Protein AF-A0A3S2WT40-F1 (afdb_monomer_lite)

Radius of gyration: 17.0 Å; chains: 1; bounding box: 35×28×48 Å

Secondary structure (DSSP, 8-state):
--HHHHHHHHHHHHHHHHHHHHHHHHHHHH-S-GGGS-GGGHHHHHHHHHHHHHHHHHHS-HHHHHHHTSHHHHHHHHHHHHHHHHHHHHHHHHHHHHHHTTSS-HHHHHHHHHHHHHHHHHHHHHHSS-S---

Foldseek 3Di:
DALLVLLVLLLVLLVVLLVVLVVLLVCLLVDPDNPVDPLVVSVVSVVVSVVVNVVSLVPDDVVSSCVNCDPVLVVLLVVQLVQLVVLLVVLLVVLVVCCVVVNHPPVSSVSNSVSSSRNRSSVSSSVPPSNDDD

Sequence (134 aa):
MSPKVVSLVTQAAFAALALTFIAVAALALLTDDVRAYPIWLAGPVGLLVAAALFAVGWVAPRRSSAIVWDEATQDAWLRAQATGYWVGILAFVAFGNMVAAGWVDLGTAFLVSAMLTAAAPFVRFLAGAWLVRP

Structure (mmCIF, N/CA/C/O backbone):
data_AF-A0A3S2WT40-F1
#
_entry.id   AF-A0A3S2WT40-F1
#
loop_
_atom_site.group_PDB
_atom_site.id
_atom_site.type_symbol
_atom_site.label_atom_id
_atom_site.label_alt_id
_atom_site.label_comp_id
_atom_site.label_asym_id
_atom_site.label_entity_id
_atom_site.label_seq_id
_atom_site.pdbx_PDB_ins_code
_atom_site.Cartn_x
_atom_site.Cartn_y
_atom_site.Cartn_z
_atom_site.occupancy
_atom_site.B_iso_or_equiv
_atom_site.auth_seq_id
_atom_site.auth_comp_id
_atom_site.auth_asym_id
_atom_site.auth_atom_id
_atom_site.pdbx_PDB_model_num
ATOM 1 N N . MET A 1 1 ? -17.267 4.728 19.767 1.00 83.94 1 MET A N 1
ATOM 2 C CA . MET A 1 1 ? -17.003 4.116 18.445 1.00 83.94 1 MET A CA 1
ATOM 3 C C . MET A 1 1 ? -16.922 2.605 18.634 1.00 83.94 1 MET A C 1
ATOM 5 O O . MET A 1 1 ? -16.282 2.197 19.593 1.00 83.94 1 MET A O 1
ATOM 9 N N . SER A 1 2 ? -17.619 1.794 17.832 1.00 90.25 2 SER A N 1
ATOM 10 C CA . SER A 1 2 ? -17.601 0.326 17.985 1.00 90.25 2 SER A CA 1
ATOM 11 C C . SER A 1 2 ? -16.399 -0.305 17.258 1.00 90.25 2 SER A C 1
ATOM 13 O O . SER A 1 2 ? -15.879 0.321 16.328 1.00 90.25 2 SER A O 1
ATOM 15 N N . PRO A 1 3 ? -15.980 -1.539 17.613 1.00 87.25 3 PRO A N 1
ATOM 16 C CA . PRO A 1 3 ? -14.889 -2.243 16.926 1.00 87.25 3 PRO A CA 1
ATOM 17 C C . PRO A 1 3 ? -15.120 -2.347 15.414 1.00 87.25 3 PRO A C 1
ATOM 19 O O . PRO A 1 3 ? -14.222 -2.094 14.617 1.00 87.25 3 PRO A O 1
ATOM 22 N N . LYS A 1 4 ? -16.369 -2.603 15.005 1.00 88.62 4 LYS A N 1
ATOM 2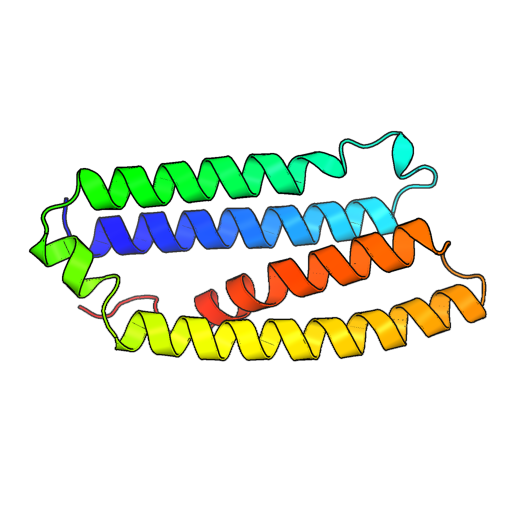3 C CA . LYS A 1 4 ? -16.763 -2.665 13.593 1.00 88.62 4 LYS A CA 1
ATOM 24 C C . LYS A 1 4 ? -16.444 -1.373 12.834 1.00 88.62 4 LYS A C 1
ATOM 26 O O . LYS A 1 4 ? -15.945 -1.436 11.718 1.00 88.62 4 LYS A O 1
ATOM 31 N N . VAL A 1 5 ? -16.703 -0.206 13.430 1.00 88.38 5 VAL A N 1
ATOM 32 C CA . VAL A 1 5 ? -16.422 1.083 12.774 1.00 88.38 5 VAL A CA 1
ATOM 33 C C . VAL A 1 5 ? -14.913 1.315 12.664 1.00 88.38 5 VAL A C 1
ATOM 35 O O . VAL A 1 5 ? -14.446 1.725 11.608 1.00 88.38 5 VAL A O 1
ATOM 38 N N . VAL A 1 6 ? -14.137 1.012 13.712 1.00 88.75 6 VAL A N 1
ATOM 39 C CA . VAL A 1 6 ? -12.665 1.155 13.687 1.00 88.75 6 VAL A CA 1
ATOM 40 C C . VAL A 1 6 ? -12.049 0.237 12.624 1.00 88.75 6 VAL A C 1
ATOM 42 O O . VAL A 1 6 ? -11.173 0.661 11.869 1.00 88.75 6 VAL A O 1
ATOM 45 N N . SER A 1 7 ? -12.556 -0.992 12.510 1.00 89.44 7 SER A N 1
ATOM 46 C CA . SER A 1 7 ? -12.137 -1.944 11.479 1.00 89.44 7 SER A CA 1
ATOM 47 C C . SER A 1 7 ? -12.466 -1.443 10.070 1.00 89.44 7 SER A C 1
ATOM 49 O O . SER A 1 7 ? -11.580 -1.406 9.221 1.00 89.44 7 SER A O 1
ATOM 51 N N . LEU A 1 8 ? -13.693 -0.967 9.826 1.00 89.38 8 LEU A N 1
ATOM 52 C CA . LEU A 1 8 ? -14.088 -0.422 8.521 1.00 89.38 8 LEU A CA 1
ATOM 53 C C . LEU A 1 8 ? -13.236 0.780 8.105 1.00 89.38 8 LEU A C 1
ATOM 55 O O . LEU A 1 8 ? -12.803 0.848 6.959 1.00 89.38 8 LEU A O 1
ATOM 59 N N . VAL A 1 9 ? -12.960 1.705 9.029 1.00 90.94 9 VAL A N 1
ATOM 60 C CA . VAL A 1 9 ? -12.095 2.861 8.748 1.00 90.94 9 VAL A CA 1
ATOM 61 C C . VAL A 1 9 ? -10.671 2.407 8.421 1.00 90.94 9 VAL A C 1
ATOM 63 O O . VAL A 1 9 ? -10.071 2.918 7.478 1.00 90.94 9 VAL A O 1
ATOM 66 N N . THR A 1 10 ? -10.155 1.407 9.138 1.00 90.38 10 THR A N 1
ATOM 67 C CA . THR A 1 10 ? -8.823 0.839 8.882 1.00 90.38 10 THR A CA 1
ATOM 68 C C . THR A 1 10 ? -8.749 0.172 7.508 1.00 90.38 10 THR A C 1
ATOM 70 O O . THR A 1 10 ? -7.818 0.417 6.744 1.00 90.38 10 THR A O 1
ATOM 73 N N . GLN A 1 11 ? -9.759 -0.621 7.154 1.00 91.06 11 GLN A N 1
ATOM 74 C CA . GLN A 1 11 ? -9.842 -1.274 5.849 1.00 91.06 11 GLN A CA 1
ATOM 75 C C . GLN A 1 11 ? -9.975 -0.256 4.712 1.00 91.06 11 GLN A C 1
ATOM 77 O O . GLN A 1 11 ? -9.274 -0.367 3.710 1.00 91.06 11 GLN A O 1
ATOM 82 N N . ALA A 1 12 ? -10.818 0.766 4.877 1.00 92.75 12 ALA A N 1
ATOM 83 C CA . ALA A 1 12 ? -10.978 1.830 3.890 1.00 92.75 12 ALA A CA 1
ATOM 84 C C . ALA A 1 12 ? -9.671 2.610 3.673 1.00 92.75 12 ALA A C 1
ATOM 86 O O . ALA A 1 12 ? -9.287 2.867 2.535 1.00 92.75 12 ALA A O 1
ATOM 87 N N . ALA A 1 13 ? -8.954 2.926 4.753 1.00 94.19 13 ALA A N 1
ATOM 88 C CA . ALA A 1 13 ? -7.641 3.560 4.700 1.00 94.19 13 ALA A CA 1
ATOM 89 C C . ALA A 1 13 ? -6.612 2.707 3.939 1.00 94.19 13 ALA A C 1
ATOM 91 O O . ALA A 1 13 ? -5.913 3.208 3.059 1.00 94.19 13 ALA A O 1
ATOM 92 N N . PHE A 1 14 ? -6.544 1.408 4.234 1.00 94.56 14 PHE A N 1
ATOM 93 C CA . PHE A 1 14 ? -5.635 0.488 3.547 1.00 94.56 14 PHE A CA 1
ATOM 94 C C . PHE A 1 14 ? -6.007 0.314 2.072 1.00 94.56 14 PHE A C 1
ATOM 96 O O . PHE A 1 14 ? -5.121 0.262 1.220 1.00 94.56 14 PHE A O 1
ATOM 103 N N . ALA A 1 15 ? -7.302 0.275 1.752 1.00 94.75 15 ALA A N 1
ATOM 104 C CA . ALA A 1 15 ? -7.779 0.197 0.376 1.00 94.75 15 ALA A CA 1
ATOM 105 C C . ALA A 1 15 ? -7.408 1.461 -0.408 1.00 94.75 15 ALA A C 1
ATOM 107 O O . ALA A 1 15 ? -6.903 1.363 -1.523 1.00 94.75 15 ALA A O 1
ATOM 108 N N . ALA A 1 16 ? -7.582 2.640 0.194 1.00 94.62 16 ALA A N 1
ATOM 109 C CA . ALA A 1 16 ? -7.182 3.907 -0.408 1.00 94.62 16 ALA A CA 1
ATOM 110 C C . ALA A 1 16 ? -5.670 3.955 -0.689 1.00 94.62 16 ALA A C 1
ATOM 112 O O . ALA A 1 16 ? -5.265 4.380 -1.772 1.00 94.62 16 ALA A O 1
ATOM 113 N N . LEU A 1 17 ? -4.835 3.464 0.235 1.00 95.12 17 LEU A N 1
ATOM 114 C CA . LEU A 1 17 ? -3.388 3.354 0.017 1.00 95.12 17 LEU A CA 1
ATOM 115 C C . LEU A 1 17 ? -3.048 2.401 -1.128 1.00 95.12 17 LEU A C 1
ATOM 117 O O . LEU A 1 17 ? -2.324 2.789 -2.043 1.00 95.12 17 LEU A O 1
ATOM 121 N N . ALA A 1 18 ? -3.609 1.188 -1.120 1.00 95.81 18 ALA A N 1
ATOM 122 C CA . ALA A 1 18 ? -3.396 0.211 -2.185 1.00 95.81 18 ALA A CA 1
ATOM 123 C C . ALA A 1 18 ? -3.752 0.789 -3.562 1.00 95.81 18 ALA A C 1
ATOM 125 O O . ALA A 1 18 ? -2.951 0.716 -4.492 1.00 95.81 18 ALA A O 1
ATOM 126 N N . LEU A 1 19 ? -4.930 1.412 -3.673 1.00 95.31 19 LEU A N 1
ATOM 127 C CA . LEU A 1 19 ? -5.398 2.037 -4.907 1.00 95.31 19 LEU A CA 1
ATOM 128 C C . LEU A 1 19 ? -4.501 3.195 -5.338 1.00 95.31 19 LEU A C 1
ATOM 130 O O . LEU A 1 19 ? -4.205 3.308 -6.521 1.00 95.31 19 LEU A O 1
ATOM 134 N N . THR A 1 20 ? -4.030 4.018 -4.398 1.00 94.56 20 THR A N 1
ATOM 135 C CA . THR A 1 20 ? -3.122 5.131 -4.707 1.00 94.56 20 THR A CA 1
ATOM 136 C C . THR A 1 20 ? -1.822 4.616 -5.313 1.00 94.56 20 THR A C 1
ATOM 138 O O . THR A 1 20 ? -1.417 5.080 -6.375 1.00 94.56 20 THR A O 1
ATOM 141 N N . PHE A 1 21 ? -1.186 3.623 -4.688 1.00 94.94 21 PHE A N 1
ATOM 142 C CA . PHE A 1 21 ? 0.063 3.059 -5.199 1.00 94.94 21 PHE A CA 1
ATOM 143 C C . PHE A 1 21 ? -0.127 2.378 -6.562 1.00 94.94 21 PHE A C 1
ATOM 145 O O . PHE A 1 21 ? 0.664 2.605 -7.474 1.00 94.94 21 PHE A O 1
ATOM 152 N N . ILE A 1 22 ? -1.202 1.603 -6.741 1.00 95.62 22 ILE A N 1
ATOM 153 C CA . ILE A 1 22 ? -1.520 0.967 -8.030 1.00 95.62 22 ILE A CA 1
ATOM 154 C C . ILE A 1 22 ? -1.786 2.021 -9.111 1.00 95.62 22 ILE A C 1
ATOM 156 O O . ILE A 1 22 ? -1.296 1.882 -10.229 1.00 95.62 22 ILE A O 1
ATOM 160 N N . ALA A 1 23 ? -2.518 3.089 -8.792 1.00 93.12 23 ALA A N 1
ATOM 161 C CA . ALA A 1 23 ? -2.797 4.166 -9.735 1.00 93.12 23 ALA A CA 1
ATOM 162 C C . ALA A 1 23 ? -1.518 4.908 -10.142 1.00 93.12 23 ALA A C 1
ATOM 164 O O . ALA A 1 23 ? -1.322 5.160 -11.326 1.00 93.12 23 ALA A O 1
ATOM 165 N N . VAL A 1 24 ? -0.619 5.206 -9.197 1.00 91.94 24 VAL A N 1
ATOM 166 C CA . VAL A 1 24 ? 0.680 5.832 -9.502 1.00 91.94 24 VAL A CA 1
ATOM 167 C C . VAL A 1 24 ? 1.544 4.910 -10.368 1.00 91.94 24 VAL A C 1
ATOM 169 O O . VAL A 1 24 ? 2.143 5.379 -11.331 1.00 91.94 24 VAL A O 1
ATOM 172 N N . ALA A 1 25 ? 1.568 3.604 -10.083 1.00 93.44 25 ALA A N 1
ATOM 173 C CA . ALA A 1 25 ? 2.259 2.620 -10.917 1.00 93.44 25 ALA A CA 1
ATOM 174 C C . ALA A 1 25 ? 1.697 2.581 -12.349 1.00 93.44 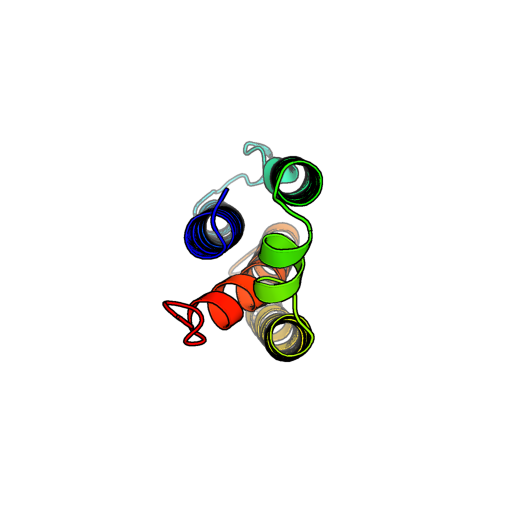25 ALA A C 1
ATOM 176 O O . ALA A 1 25 ? 2.454 2.621 -13.314 1.00 93.44 25 ALA A O 1
ATOM 177 N N . ALA A 1 26 ? 0.372 2.536 -12.493 1.00 93.19 26 ALA A N 1
ATOM 178 C CA . ALA A 1 26 ? -0.282 2.532 -13.797 1.00 93.19 26 ALA A CA 1
ATOM 179 C C . ALA A 1 26 ? -0.017 3.8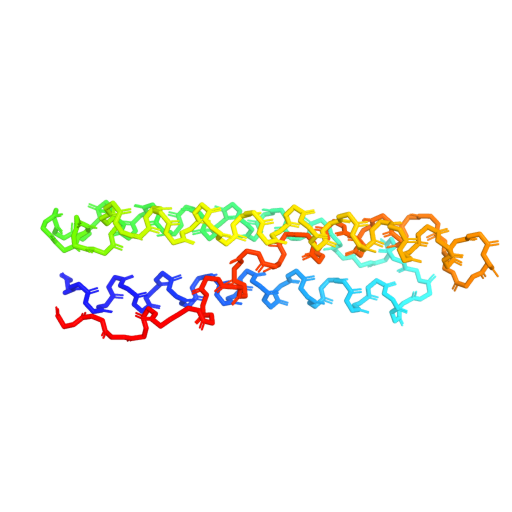33 -14.567 1.00 93.19 26 ALA A C 1
ATOM 181 O O . ALA A 1 26 ? 0.339 3.783 -15.739 1.00 93.19 26 ALA A O 1
ATOM 182 N N . LEU A 1 27 ? -0.123 4.989 -13.905 1.00 90.94 27 LEU A N 1
ATOM 183 C CA . LEU A 1 27 ? 0.182 6.287 -14.508 1.00 90.94 27 LEU A CA 1
ATOM 184 C C . LEU A 1 27 ? 1.624 6.354 -15.006 1.00 90.94 27 LEU A C 1
ATOM 186 O O . LEU A 1 27 ? 1.843 6.836 -16.109 1.00 90.94 27 LEU A O 1
ATOM 190 N N . ALA A 1 28 ? 2.583 5.834 -14.237 1.00 90.50 28 ALA A N 1
ATOM 191 C CA . ALA A 1 28 ? 3.984 5.802 -14.644 1.00 90.50 28 ALA A CA 1
ATOM 192 C C . ALA A 1 28 ? 4.213 4.972 -15.919 1.00 90.50 28 ALA A C 1
ATOM 194 O O . ALA A 1 28 ? 5.048 5.340 -16.731 1.00 90.50 28 ALA A O 1
ATOM 195 N N . LEU A 1 29 ? 3.460 3.884 -16.121 1.00 91.62 29 LEU A N 1
ATOM 196 C CA . LEU A 1 29 ? 3.557 3.054 -17.330 1.00 91.62 29 LEU A CA 1
ATOM 197 C C . LEU A 1 29 ? 2.833 3.640 -18.545 1.00 91.62 29 LEU A C 1
ATOM 199 O O . LEU A 1 29 ? 3.143 3.270 -19.672 1.00 91.62 29 LEU A O 1
ATOM 203 N N . LEU A 1 30 ? 1.827 4.482 -18.315 1.00 90.88 30 LEU A N 1
ATOM 204 C CA . LEU A 1 30 ? 0.957 5.019 -19.363 1.00 90.88 30 LEU A CA 1
ATOM 205 C C . LEU A 1 30 ? 1.347 6.433 -19.805 1.00 90.88 30 LEU A C 1
ATOM 207 O O . LEU A 1 30 ? 0.716 6.971 -20.712 1.00 90.88 30 LEU A O 1
ATOM 211 N N . THR A 1 31 ? 2.334 7.050 -19.155 1.00 86.19 31 THR A N 1
ATOM 212 C CA . THR A 1 31 ? 2.786 8.406 -19.469 1.00 86.19 31 THR A CA 1
ATOM 213 C C . THR A 1 31 ? 4.133 8.404 -20.176 1.00 86.19 31 THR A C 1
ATOM 215 O O . THR A 1 31 ? 5.038 7.665 -19.800 1.00 86.19 31 THR A O 1
ATOM 218 N N . ASP A 1 32 ? 4.284 9.306 -21.144 1.00 81.50 32 ASP A N 1
ATOM 219 C CA . ASP A 1 32 ? 5.561 9.563 -21.816 1.00 81.50 32 ASP A CA 1
ATOM 220 C C . ASP A 1 32 ? 6.510 10.417 -20.954 1.00 81.50 32 ASP A C 1
ATOM 222 O O . ASP A 1 32 ? 7.727 10.380 -21.132 1.00 81.50 32 ASP A O 1
ATOM 226 N N . ASP A 1 33 ? 5.965 11.187 -20.003 1.00 81.50 33 ASP A N 1
ATOM 227 C CA . ASP A 1 33 ? 6.744 12.001 -19.067 1.00 81.50 33 ASP A CA 1
ATOM 228 C C . ASP A 1 33 ? 6.251 11.814 -17.630 1.00 81.50 33 ASP A C 1
ATOM 230 O O . ASP A 1 33 ? 5.278 12.420 -17.177 1.00 81.50 33 ASP A O 1
ATOM 234 N N . VAL A 1 34 ? 6.952 10.964 -16.884 1.00 73.31 34 VAL A N 1
ATOM 235 C CA . VAL A 1 34 ? 6.674 10.685 -15.469 1.00 73.31 34 VAL A CA 1
ATOM 236 C C . VAL A 1 34 ? 6.937 11.911 -14.581 1.00 73.31 34 VAL A C 1
ATOM 238 O O . VAL A 1 34 ? 6.334 12.041 -13.515 1.00 73.31 34 VAL A O 1
ATOM 241 N N . ARG A 1 35 ? 7.795 12.850 -15.011 1.00 76.12 35 ARG A N 1
ATOM 242 C CA . ARG A 1 35 ? 8.146 14.055 -14.235 1.00 76.12 35 ARG A CA 1
ATOM 243 C C . ARG A 1 35 ? 7.031 15.095 -14.236 1.00 76.12 35 ARG A C 1
ATOM 245 O O . ARG A 1 35 ? 6.975 15.914 -13.322 1.00 76.12 35 ARG A O 1
ATOM 252 N N . ALA A 1 36 ? 6.147 15.048 -15.230 1.00 77.19 36 ALA A N 1
ATOM 253 C CA . ALA A 1 36 ? 4.992 15.932 -15.332 1.00 77.19 36 ALA A CA 1
ATOM 254 C C . ALA A 1 36 ? 3.883 15.598 -14.314 1.00 77.19 36 ALA A C 1
ATOM 256 O O . ALA A 1 36 ? 3.001 16.422 -14.070 1.00 77.19 36 ALA A O 1
ATOM 257 N N . TYR A 1 37 ? 3.924 14.413 -13.696 1.00 76.25 37 TYR A N 1
ATOM 258 C CA . TYR A 1 37 ? 2.911 13.949 -12.749 1.00 76.25 37 TYR A CA 1
ATOM 259 C C . TYR A 1 37 ? 3.389 14.066 -11.298 1.00 76.25 37 TYR A C 1
ATOM 261 O O . TYR A 1 37 ? 4.585 13.953 -11.015 1.00 76.25 37 TYR A O 1
ATOM 269 N N . PRO A 1 38 ? 2.470 14.242 -10.329 1.00 76.25 38 PRO A N 1
ATOM 270 C CA . PRO A 1 38 ? 2.813 14.340 -8.916 1.00 76.25 38 PRO A CA 1
ATOM 271 C C . PRO A 1 38 ? 3.127 12.953 -8.330 1.00 76.25 38 PRO A C 1
ATOM 273 O O . PRO A 1 38 ? 2.472 12.490 -7.404 1.00 76.25 38 PRO A O 1
ATOM 276 N N . ILE A 1 39 ? 4.147 12.268 -8.847 1.00 75.38 39 ILE A N 1
ATOM 277 C CA . ILE A 1 39 ? 4.572 10.931 -8.392 1.00 75.38 39 ILE A CA 1
ATOM 278 C C . ILE A 1 39 ? 4.985 10.906 -6.914 1.00 75.38 39 ILE A C 1
ATOM 280 O O . ILE A 1 39 ? 4.925 9.872 -6.254 1.00 75.38 39 ILE A O 1
ATOM 284 N N . TRP A 1 40 ? 5.355 12.067 -6.370 1.00 79.75 40 TRP A N 1
ATOM 285 C CA . TRP A 1 40 ? 5.658 12.263 -4.957 1.00 79.75 40 TRP A CA 1
ATOM 286 C C . TRP A 1 40 ? 4.415 12.181 -4.059 1.00 79.75 40 TRP A C 1
ATOM 288 O O . TRP A 1 40 ? 4.573 11.990 -2.857 1.00 79.75 40 TRP A O 1
ATOM 298 N N . LEU A 1 41 ? 3.196 12.286 -4.609 1.00 81.88 41 LEU A N 1
ATOM 299 C CA . LEU A 1 41 ? 1.933 12.329 -3.858 1.00 81.88 41 LEU A CA 1
ATOM 300 C C . LEU A 1 41 ? 1.709 11.077 -2.997 1.00 81.88 41 LEU A C 1
ATOM 302 O O . LEU A 1 41 ? 1.118 11.163 -1.922 1.00 81.88 41 LEU A O 1
ATOM 306 N N . ALA A 1 42 ? 2.230 9.927 -3.431 1.00 84.56 42 ALA A N 1
ATOM 307 C CA . ALA A 1 42 ? 2.136 8.669 -2.698 1.00 84.56 42 ALA A CA 1
ATOM 308 C C . ALA A 1 42 ? 2.685 8.778 -1.258 1.00 84.56 42 ALA A C 1
ATOM 310 O O . ALA A 1 42 ? 2.106 8.213 -0.330 1.00 84.56 42 ALA A O 1
ATOM 311 N N . GLY A 1 43 ? 3.759 9.553 -1.052 1.00 85.19 43 GLY A N 1
ATOM 312 C CA . GLY A 1 43 ? 4.372 9.765 0.264 1.00 85.19 43 GLY A CA 1
ATOM 313 C C . GLY A 1 43 ? 3.465 10.534 1.237 1.00 85.19 43 GLY A C 1
ATOM 314 O O . GLY A 1 43 ? 3.104 9.989 2.283 1.00 85.19 43 GLY A O 1
ATOM 315 N N . PRO A 1 44 ? 3.049 11.774 0.913 1.00 90.25 44 PRO A N 1
ATOM 316 C CA . PRO A 1 44 ? 2.119 12.545 1.733 1.00 90.25 44 PRO A CA 1
ATOM 317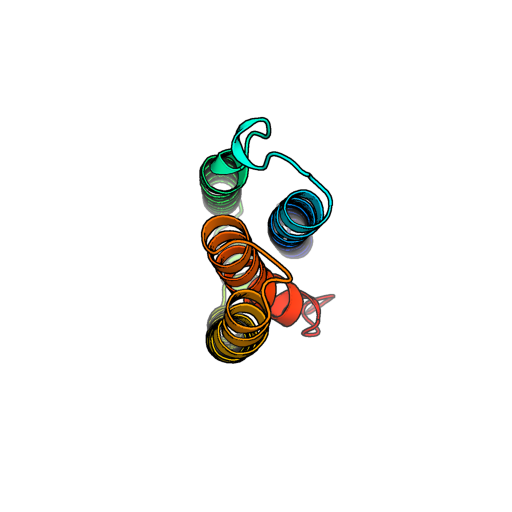 C C . PRO A 1 44 ? 0.781 11.844 1.965 1.00 90.25 44 PRO A C 1
ATOM 319 O O . PRO A 1 44 ? 0.264 11.905 3.077 1.00 90.25 44 PRO A O 1
ATOM 322 N N . VAL A 1 45 ? 0.238 11.133 0.968 1.00 90.44 45 VAL A N 1
ATOM 323 C CA . VAL A 1 45 ? -0.983 10.327 1.153 1.00 90.44 45 VAL A CA 1
ATOM 324 C C . VAL A 1 45 ? -0.755 9.248 2.213 1.00 90.44 45 VAL A C 1
ATOM 326 O O . VAL A 1 45 ? -1.565 9.120 3.129 1.00 90.44 45 VAL A O 1
ATOM 329 N N . GLY A 1 46 ? 0.377 8.539 2.156 1.00 91.00 46 GLY A N 1
ATOM 330 C CA . GLY A 1 46 ? 0.800 7.596 3.195 1.00 91.00 46 GLY A CA 1
ATOM 331 C C . GLY A 1 46 ? 0.809 8.211 4.594 1.00 91.00 46 GLY A C 1
ATOM 332 O O . GLY A 1 46 ? 0.232 7.651 5.527 1.00 91.00 46 GLY A O 1
ATOM 333 N N . LEU A 1 47 ? 1.412 9.394 4.732 1.00 93.38 47 LEU A N 1
ATOM 334 C CA . LEU A 1 47 ? 1.517 10.095 6.012 1.00 93.38 47 LEU A CA 1
ATOM 335 C C . LEU A 1 47 ? 0.151 10.547 6.546 1.00 93.38 47 LEU A C 1
ATOM 337 O O . LEU A 1 47 ? -0.135 10.374 7.730 1.00 93.38 47 LEU A O 1
ATOM 341 N N . LEU A 1 48 ? -0.705 11.097 5.682 1.00 93.75 48 LEU A N 1
ATOM 342 C CA . LEU A 1 48 ? -2.051 11.535 6.057 1.00 93.75 48 LEU A CA 1
ATOM 343 C C . LEU A 1 48 ? -2.922 10.357 6.492 1.00 93.75 48 LEU A C 1
ATOM 345 O O . LEU A 1 48 ? -3.633 10.455 7.491 1.00 93.75 48 LEU A O 1
ATOM 349 N N . VAL A 1 49 ? -2.835 9.227 5.787 1.00 93.25 49 VAL A N 1
ATOM 350 C CA . VAL A 1 49 ? -3.552 8.009 6.171 1.00 93.25 49 VAL A CA 1
ATOM 351 C C . VAL A 1 49 ? -3.036 7.472 7.507 1.00 93.25 49 VAL A C 1
ATOM 353 O O . VAL A 1 49 ? -3.840 7.128 8.372 1.00 93.25 49 VAL A O 1
ATOM 356 N N . ALA A 1 50 ? -1.719 7.457 7.724 1.00 92.50 50 ALA A N 1
ATOM 357 C CA . ALA A 1 50 ? -1.141 7.054 9.004 1.00 92.50 50 ALA A CA 1
ATOM 358 C C . ALA A 1 50 ? -1.616 7.956 10.158 1.00 92.50 50 ALA A C 1
ATOM 360 O O . ALA A 1 50 ? -2.043 7.454 11.199 1.00 92.50 50 ALA A O 1
ATOM 361 N N . ALA A 1 51 ? -1.619 9.278 9.958 1.00 94.31 51 ALA A N 1
ATOM 362 C CA . ALA A 1 51 ? -2.123 10.237 10.938 1.00 94.31 51 ALA A CA 1
ATOM 363 C C . ALA A 1 51 ? -3.621 10.035 11.226 1.00 94.31 51 ALA A C 1
ATOM 365 O O . ALA A 1 51 ? -4.036 10.066 12.385 1.00 94.31 51 ALA A O 1
ATOM 366 N N . ALA A 1 52 ? -4.428 9.768 10.195 1.00 92.19 52 ALA A N 1
ATOM 367 C CA . ALA A 1 52 ? -5.851 9.484 10.347 1.00 92.19 52 ALA A CA 1
ATOM 368 C C . ALA A 1 52 ? -6.096 8.199 11.154 1.00 92.19 52 ALA A C 1
ATOM 370 O O . ALA A 1 52 ? -6.915 8.202 12.073 1.00 92.19 52 ALA A O 1
ATOM 371 N N . LEU A 1 53 ? -5.359 7.119 10.873 1.00 92.19 53 LEU A N 1
ATOM 372 C CA . LEU A 1 53 ? -5.454 5.868 11.633 1.00 92.19 53 LEU A CA 1
ATOM 373 C C . LEU A 1 53 ? -5.030 6.047 13.092 1.00 92.19 53 LEU A C 1
ATOM 375 O O . LEU A 1 53 ? -5.697 5.538 13.995 1.00 92.19 53 LEU A O 1
ATOM 379 N N . PHE A 1 54 ? -3.972 6.821 13.335 1.00 92.00 54 PHE A N 1
ATOM 380 C CA . PHE A 1 54 ? -3.537 7.155 14.686 1.00 92.00 54 PHE A CA 1
ATOM 381 C C . PHE A 1 54 ? -4.611 7.944 15.449 1.00 92.00 54 PHE A C 1
ATOM 383 O O . PHE A 1 54 ? -4.956 7.594 16.578 1.00 92.00 54 PHE A O 1
ATOM 390 N N . ALA A 1 55 ? -5.203 8.962 14.817 1.00 92.06 55 ALA A N 1
ATOM 391 C CA . ALA A 1 55 ? -6.282 9.752 15.406 1.00 92.06 55 ALA A CA 1
ATOM 392 C C . ALA A 1 55 ? -7.518 8.893 15.721 1.00 92.06 55 ALA A C 1
ATOM 394 O O . ALA A 1 55 ? -8.095 9.005 16.803 1.00 92.06 55 ALA A O 1
ATOM 395 N N . VAL A 1 56 ? -7.890 7.982 14.816 1.00 90.06 56 VAL A N 1
ATOM 396 C CA . VAL A 1 56 ? -8.970 7.012 15.047 1.00 90.06 56 VAL A CA 1
ATOM 397 C C . VAL A 1 56 ? -8.676 6.158 16.277 1.00 90.06 56 VAL A C 1
ATOM 399 O O . VAL A 1 56 ? -9.560 5.955 17.109 1.00 90.06 56 VAL A O 1
ATOM 402 N N . GLY A 1 57 ? -7.435 5.700 16.430 1.00 88.25 57 GLY A N 1
ATOM 403 C CA . GLY A 1 57 ? -7.028 4.888 17.572 1.00 88.25 57 GLY A CA 1
ATOM 404 C C . GLY A 1 57 ? -7.023 5.628 18.894 1.00 88.25 57 GLY A C 1
ATOM 405 O O . GLY A 1 57 ? -7.371 5.041 19.918 1.00 88.25 57 GLY A O 1
ATOM 406 N N . TRP A 1 58 ? -6.680 6.912 18.849 1.00 90.25 58 TRP A N 1
ATOM 407 C CA . TRP A 1 58 ? -6.684 7.804 19.999 1.00 90.25 58 TRP A CA 1
ATOM 408 C C . TRP A 1 58 ? -8.101 8.113 20.500 1.00 90.25 58 TRP A C 1
ATOM 410 O O . TRP A 1 58 ? -8.338 8.162 21.705 1.00 90.25 58 TRP A O 1
ATOM 420 N N . VAL A 1 59 ? -9.051 8.314 19.580 1.00 91.69 59 VAL A N 1
ATOM 421 C CA . VAL A 1 59 ? -10.436 8.702 19.903 1.00 91.69 59 VAL A CA 1
ATOM 422 C C . VAL A 1 59 ? -11.329 7.491 20.206 1.00 91.69 59 VAL A C 1
ATOM 424 O O . VAL A 1 59 ? -12.309 7.603 20.948 1.00 91.69 59 VAL A O 1
ATOM 427 N N . ALA A 1 60 ? -11.030 6.319 19.644 1.00 90.56 60 ALA A N 1
ATOM 428 C CA . ALA A 1 60 ? -11.810 5.114 19.895 1.00 90.56 60 ALA A CA 1
ATOM 429 C C . ALA A 1 60 ? -11.641 4.601 21.345 1.00 90.56 60 ALA A C 1
ATOM 431 O O . ALA A 1 60 ? -10.566 4.713 21.936 1.00 90.56 60 ALA A O 1
ATOM 432 N N . PRO A 1 61 ? -12.683 3.988 21.949 1.00 91.06 61 PRO A N 1
ATOM 433 C CA . PRO A 1 61 ? -12.552 3.365 23.263 1.00 91.06 61 PRO A CA 1
ATOM 434 C C . PRO A 1 61 ? -11.428 2.325 23.259 1.00 91.06 61 PRO A C 1
ATOM 436 O O . PRO A 1 61 ? -11.407 1.467 22.377 1.00 91.06 61 PRO A O 1
ATOM 439 N N . ARG A 1 62 ? -10.558 2.330 24.282 1.00 88.44 62 ARG A N 1
ATOM 440 C CA . ARG A 1 62 ? -9.391 1.424 24.382 1.00 88.44 62 ARG A CA 1
ATOM 441 C C . ARG A 1 62 ? -9.716 -0.036 24.063 1.00 88.44 62 ARG A C 1
ATOM 443 O O . ARG A 1 62 ? -8.985 -0.673 23.319 1.00 88.44 62 ARG A O 1
ATOM 450 N N . ARG A 1 63 ? -10.843 -0.548 24.573 1.00 87.25 63 ARG A N 1
ATOM 451 C CA . ARG A 1 63 ? -11.306 -1.919 24.304 1.00 87.25 63 ARG A CA 1
ATOM 452 C C . ARG A 1 63 ? -11.598 -2.166 22.821 1.00 87.25 63 ARG A C 1
ATOM 454 O O . ARG A 1 63 ? -11.303 -3.240 22.324 1.00 87.25 63 ARG A O 1
ATOM 461 N N . SER A 1 64 ? -12.179 -1.194 22.119 1.00 85.06 64 SER A N 1
ATOM 462 C CA . SER A 1 64 ? -12.475 -1.325 20.686 1.00 85.06 64 SER A CA 1
ATOM 463 C C . SER A 1 64 ? -11.204 -1.299 19.842 1.00 85.06 64 SER A C 1
ATOM 465 O O . SER A 1 64 ? -11.064 -2.133 18.957 1.00 85.06 64 SER A O 1
ATOM 467 N N . SER A 1 65 ? -10.262 -0.407 20.158 1.00 85.50 65 SER A N 1
ATOM 468 C CA . SER A 1 65 ? -8.949 -0.364 19.500 1.00 85.50 65 SER A CA 1
ATOM 469 C C . SER A 1 65 ? -8.144 -1.643 19.749 1.00 85.50 65 SER A C 1
ATOM 471 O O . SER A 1 65 ? -7.568 -2.189 18.817 1.00 85.50 65 SER A O 1
ATOM 473 N N . ALA A 1 66 ? -8.159 -2.165 20.981 1.00 87.56 66 ALA A N 1
ATOM 474 C CA . ALA A 1 66 ? -7.452 -3.395 21.342 1.00 87.56 66 ALA A CA 1
ATOM 475 C C . ALA A 1 66 ? -7.996 -4.640 20.624 1.00 87.56 66 ALA A C 1
ATOM 477 O O . ALA A 1 66 ? -7.220 -5.526 20.303 1.00 87.56 66 ALA A O 1
ATOM 478 N N . ILE A 1 67 ? -9.306 -4.702 20.354 1.00 86.50 67 ILE A N 1
ATOM 479 C CA . ILE A 1 67 ? -9.909 -5.795 19.571 1.00 86.50 67 ILE A CA 1
ATOM 480 C C . ILE A 1 67 ? -9.496 -5.709 18.096 1.00 86.50 67 ILE A C 1
ATOM 482 O O . ILE A 1 67 ? -9.264 -6.731 17.464 1.00 86.50 67 ILE A O 1
ATOM 486 N N . VAL A 1 68 ? -9.431 -4.499 17.530 1.00 85.50 68 VAL A N 1
ATOM 487 C CA . VAL A 1 68 ? -9.168 -4.306 16.092 1.00 85.50 68 VAL A CA 1
ATOM 488 C C . VAL A 1 68 ? -7.685 -4.365 15.738 1.00 85.50 68 VAL A C 1
ATOM 490 O O . VAL A 1 68 ? -7.361 -4.705 14.607 1.00 85.50 68 VAL A O 1
ATOM 493 N N . TRP A 1 69 ? -6.796 -4.030 16.670 1.00 87.94 69 TRP A N 1
ATOM 494 C CA . TRP A 1 69 ? -5.343 -4.081 16.478 1.00 87.94 69 TRP A CA 1
ATOM 495 C C . TRP A 1 69 ? -4.678 -5.078 17.427 1.00 87.94 69 TRP A C 1
ATOM 497 O O . TRP A 1 69 ? -3.602 -4.817 17.972 1.00 87.94 69 TRP A O 1
ATOM 507 N N . ASP A 1 70 ? -5.349 -6.210 17.629 1.00 89.81 70 ASP A N 1
ATOM 508 C CA . ASP A 1 70 ? -4.861 -7.325 18.433 1.00 89.81 70 ASP A CA 1
ATOM 509 C C . ASP A 1 70 ? -3.639 -8.020 17.797 1.00 89.81 70 ASP A C 1
ATOM 511 O O . ASP A 1 70 ? -3.212 -7.717 16.678 1.00 89.81 70 ASP A O 1
ATOM 515 N N . GLU A 1 71 ? -3.069 -8.988 18.514 1.00 88.56 71 GLU A N 1
ATOM 516 C CA . GLU A 1 71 ? -1.915 -9.768 18.048 1.00 88.56 71 GLU A CA 1
ATOM 517 C C . GLU A 1 71 ? -2.207 -10.505 16.733 1.00 88.56 71 GLU A C 1
ATOM 519 O O . GLU A 1 71 ? -1.367 -10.533 15.836 1.00 88.56 71 GLU A O 1
ATOM 524 N N . ALA A 1 72 ? -3.427 -11.024 16.554 1.00 88.31 72 ALA A N 1
ATOM 525 C CA . ALA A 1 72 ? -3.819 -11.687 15.312 1.00 88.31 72 ALA A CA 1
ATOM 526 C C . ALA A 1 72 ? -3.795 -10.723 14.109 1.00 88.31 72 ALA A C 1
ATOM 528 O O . ALA A 1 72 ? -3.439 -11.127 12.995 1.00 88.31 72 ALA A O 1
ATOM 529 N N . THR A 1 73 ? -4.140 -9.452 14.334 1.00 88.44 73 THR A N 1
ATOM 530 C CA . THR A 1 73 ? -4.023 -8.359 13.359 1.00 88.44 73 THR A CA 1
ATOM 531 C C . THR A 1 73 ? -2.588 -8.089 12.983 1.00 88.44 73 THR A C 1
ATOM 533 O O . THR A 1 73 ? -2.259 -8.022 11.795 1.00 88.44 73 THR A O 1
ATOM 536 N N . GLN A 1 74 ? -1.727 -7.979 13.987 1.00 90.19 74 GLN A N 1
ATOM 537 C CA . GLN A 1 74 ? -0.308 -7.732 13.784 1.00 90.19 74 GLN A CA 1
ATOM 538 C C . GLN A 1 74 ? 0.342 -8.887 13.014 1.00 90.19 74 GLN A C 1
ATOM 540 O O . GLN A 1 74 ? 1.007 -8.649 12.007 1.00 90.19 74 GLN A O 1
ATOM 545 N N . ASP A 1 75 ? 0.044 -10.134 13.377 1.00 91.75 75 ASP A N 1
ATOM 546 C CA . ASP A 1 75 ? 0.514 -11.325 12.666 1.00 91.75 75 ASP A CA 1
ATOM 547 C C . ASP A 1 75 ? 0.037 -11.375 11.212 1.00 91.75 75 ASP A C 1
ATOM 549 O O . ASP A 1 75 ? 0.792 -11.721 10.296 1.00 91.75 75 ASP A O 1
ATOM 553 N N . ALA A 1 76 ? -1.232 -11.042 10.961 1.00 90.75 76 ALA A N 1
ATOM 554 C CA . ALA A 1 76 ? -1.755 -10.981 9.602 1.00 90.75 76 ALA A CA 1
ATOM 555 C C . ALA A 1 76 ? -1.061 -9.890 8.777 1.00 90.75 76 ALA A C 1
ATOM 557 O O . ALA A 1 76 ? -0.741 -10.125 7.610 1.00 90.75 76 ALA A O 1
ATOM 558 N N . TRP A 1 77 ? -0.793 -8.730 9.380 1.00 92.69 77 TRP A N 1
ATOM 559 C CA . TRP A 1 77 ? -0.061 -7.642 8.742 1.00 92.69 77 TRP A CA 1
ATOM 560 C C . TRP A 1 77 ? 1.392 -8.021 8.443 1.00 92.69 77 TRP A C 1
ATOM 562 O O . TRP A 1 77 ? 1.862 -7.781 7.333 1.00 92.69 77 TRP A O 1
ATOM 572 N N . LEU A 1 78 ? 2.087 -8.692 9.363 1.00 93.38 78 LEU A N 1
ATOM 573 C CA . LEU A 1 78 ? 3.451 -9.187 9.141 1.00 93.38 78 LEU A CA 1
ATOM 574 C C . LEU A 1 78 ? 3.514 -10.192 7.981 1.00 93.38 78 LEU A C 1
ATOM 576 O O . LEU A 1 78 ? 4.374 -10.085 7.105 1.00 93.38 78 LEU A O 1
ATOM 580 N N . ARG A 1 79 ? 2.555 -11.124 7.899 1.00 92.25 79 ARG A N 1
ATOM 581 C CA . ARG A 1 79 ? 2.440 -12.041 6.748 1.00 92.25 79 ARG A CA 1
ATOM 582 C C . ARG A 1 79 ? 2.158 -11.301 5.438 1.00 92.25 79 ARG A C 1
ATOM 584 O O . ARG A 1 79 ? 2.660 -11.691 4.382 1.00 92.25 79 ARG A O 1
ATOM 591 N N . ALA A 1 80 ? 1.365 -10.235 5.489 1.00 94.56 80 ALA A N 1
ATOM 592 C CA . ALA A 1 80 ? 1.101 -9.405 4.324 1.00 94.56 80 ALA A CA 1
ATOM 593 C C . ALA A 1 80 ? 2.354 -8.630 3.874 1.00 94.56 80 ALA A C 1
ATOM 595 O O . ALA A 1 80 ? 2.649 -8.595 2.682 1.00 94.56 80 ALA A O 1
ATOM 596 N N . GLN A 1 81 ? 3.155 -8.106 4.807 1.00 95.00 81 GLN A N 1
ATOM 597 C CA . GLN A 1 81 ? 4.451 -7.481 4.511 1.00 95.00 81 GLN A CA 1
ATOM 598 C C . GLN A 1 81 ? 5.433 -8.442 3.836 1.00 95.00 81 GLN A C 1
ATOM 600 O O . GLN A 1 81 ? 6.090 -8.058 2.869 1.00 95.00 81 GLN A O 1
ATOM 605 N N . ALA A 1 82 ? 5.474 -9.709 4.261 1.00 95.06 82 ALA A N 1
ATOM 606 C CA . ALA A 1 82 ? 6.275 -10.727 3.581 1.00 95.06 82 ALA A CA 1
ATOM 607 C C . ALA A 1 82 ? 5.854 -10.914 2.109 1.00 95.06 82 ALA A C 1
ATOM 609 O O . ALA A 1 82 ? 6.695 -11.157 1.247 1.00 95.06 82 ALA A O 1
ATOM 610 N N . THR A 1 83 ? 4.565 -10.741 1.793 1.00 93.81 83 THR A N 1
ATOM 611 C CA . THR A 1 83 ? 4.093 -10.732 0.397 1.00 93.81 83 THR A CA 1
ATOM 612 C C . THR A 1 83 ? 4.620 -9.510 -0.355 1.00 93.81 83 THR A C 1
ATOM 614 O O . THR A 1 83 ? 5.056 -9.648 -1.493 1.00 93.81 83 THR A O 1
ATOM 617 N N . GLY A 1 84 ? 4.648 -8.339 0.288 1.00 94.31 84 GLY A N 1
ATOM 618 C CA . GLY A 1 84 ? 5.264 -7.130 -0.266 1.00 94.31 84 GLY A CA 1
ATOM 619 C C . GLY A 1 84 ? 6.722 -7.331 -0.665 1.00 94.31 84 GLY A C 1
ATOM 620 O O . GLY A 1 84 ? 7.093 -7.001 -1.787 1.00 94.31 84 GLY A O 1
ATOM 621 N N . TYR A 1 85 ? 7.521 -7.960 0.200 1.00 95.00 85 TYR A N 1
ATOM 622 C CA . TYR A 1 85 ? 8.915 -8.302 -0.097 1.00 95.00 85 TYR A CA 1
ATOM 623 C C . TYR A 1 85 ? 9.057 -9.147 -1.375 1.00 95.00 85 TYR A C 1
ATOM 625 O O . TYR A 1 85 ? 9.819 -8.789 -2.274 1.00 95.00 85 TYR A O 1
ATOM 633 N N . TRP A 1 86 ? 8.285 -10.233 -1.493 1.00 97.00 86 TRP A N 1
ATOM 634 C CA . TRP A 1 86 ? 8.341 -11.106 -2.670 1.00 97.00 86 TRP A CA 1
ATOM 635 C C . TRP A 1 86 ? 7.836 -10.428 -3.942 1.00 97.00 86 TRP A C 1
ATOM 637 O O . TRP A 1 86 ? 8.451 -10.585 -4.996 1.00 97.00 86 TRP A O 1
ATOM 647 N N . VAL A 1 87 ? 6.757 -9.645 -3.852 1.00 97.06 87 VAL A N 1
ATOM 648 C CA . VAL A 1 87 ? 6.278 -8.839 -4.983 1.00 97.06 87 VAL A CA 1
ATOM 649 C C . VAL A 1 87 ? 7.353 -7.856 -5.425 1.00 97.06 87 VAL A C 1
ATOM 651 O O . VAL A 1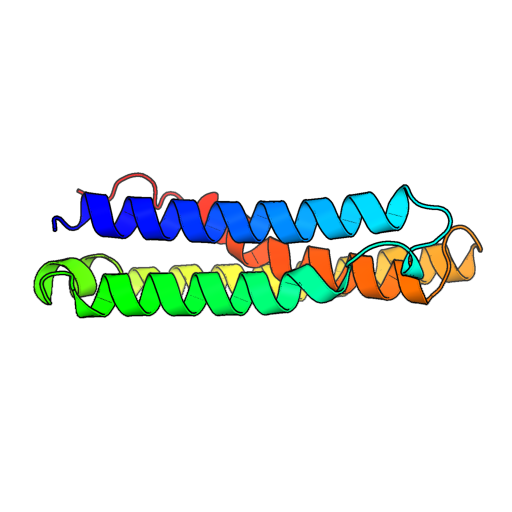 87 ? 7.571 -7.718 -6.624 1.00 97.06 87 VAL A O 1
ATOM 654 N N . GLY A 1 88 ? 8.070 -7.235 -4.488 1.00 96.06 88 GLY A N 1
ATOM 655 C CA . GLY A 1 88 ? 9.180 -6.350 -4.811 1.00 96.06 88 GLY A CA 1
ATOM 656 C C . GLY A 1 88 ? 10.292 -7.054 -5.574 1.00 96.06 88 GLY A C 1
ATOM 657 O O . GLY A 1 88 ? 10.684 -6.570 -6.630 1.00 96.06 88 GLY A O 1
ATOM 658 N N . ILE A 1 89 ? 10.746 -8.225 -5.116 1.00 97.44 89 ILE A N 1
ATOM 659 C CA . ILE A 1 89 ? 11.753 -9.016 -5.847 1.00 97.44 89 ILE A CA 1
ATOM 660 C C . ILE A 1 89 ? 11.286 -9.307 -7.274 1.00 97.44 89 ILE A C 1
ATOM 662 O O . ILE A 1 89 ? 12.018 -9.048 -8.229 1.00 97.44 89 ILE A O 1
ATOM 666 N N . LEU A 1 90 ? 10.066 -9.827 -7.430 1.00 98.06 90 LEU A N 1
ATOM 667 C CA . LEU A 1 90 ? 9.532 -10.191 -8.741 1.00 98.06 90 LEU A CA 1
ATOM 668 C C . LEU A 1 90 ? 9.362 -8.968 -9.649 1.00 98.06 90 LEU A C 1
ATOM 670 O O . LEU A 1 90 ? 9.700 -9.043 -10.828 1.00 98.06 90 LEU A O 1
ATOM 674 N N . ALA A 1 91 ? 8.892 -7.843 -9.106 1.00 96.94 91 ALA A N 1
ATOM 675 C CA . ALA A 1 91 ? 8.746 -6.596 -9.845 1.00 96.94 91 ALA A CA 1
ATOM 676 C C . ALA A 1 91 ? 10.109 -6.061 -10.299 1.00 96.94 91 ALA A C 1
ATOM 678 O O . ALA A 1 91 ? 10.278 -5.785 -11.481 1.00 96.94 91 ALA A O 1
ATOM 679 N N . PHE A 1 92 ? 11.106 -6.009 -9.411 1.00 95.38 92 PHE A N 1
ATOM 680 C CA . PHE A 1 92 ? 12.457 -5.574 -9.770 1.00 95.38 92 PHE A CA 1
ATOM 681 C C . PHE A 1 92 ? 13.082 -6.453 -10.856 1.00 95.38 92 PHE A C 1
ATOM 683 O O . PHE A 1 92 ? 13.697 -5.930 -11.782 1.00 95.38 92 PHE A O 1
ATOM 690 N N . VAL A 1 93 ? 12.902 -7.776 -10.784 1.00 97.69 93 VAL A N 1
ATOM 691 C CA . VAL A 1 93 ? 13.383 -8.692 -11.829 1.00 97.69 93 VAL A CA 1
ATOM 692 C C . VAL A 1 93 ? 12.644 -8.450 -13.145 1.00 97.69 93 VAL A C 1
ATOM 694 O O . VAL A 1 93 ? 13.285 -8.299 -14.184 1.00 97.69 93 VAL A O 1
ATOM 697 N N . ALA A 1 94 ? 11.312 -8.389 -13.126 1.00 97.94 94 ALA A N 1
ATOM 698 C CA . ALA A 1 94 ? 10.509 -8.193 -14.331 1.00 97.94 94 ALA A CA 1
ATOM 699 C C . ALA A 1 94 ? 10.822 -6.851 -15.008 1.00 97.94 94 ALA A C 1
ATOM 701 O O . ALA A 1 94 ? 11.201 -6.821 -16.179 1.00 97.94 94 ALA A O 1
ATOM 702 N N . PHE A 1 95 ? 10.752 -5.748 -14.262 1.00 97.38 95 PHE A N 1
ATOM 703 C CA . PHE A 1 95 ? 11.024 -4.414 -14.789 1.00 97.38 95 PHE A CA 1
ATOM 704 C C . PHE A 1 95 ? 12.499 -4.208 -15.136 1.00 97.38 95 PHE A C 1
ATOM 706 O O . PHE A 1 95 ? 12.790 -3.531 -16.117 1.00 97.38 95 PHE A O 1
ATOM 713 N N . GLY A 1 96 ? 13.434 -4.850 -14.429 1.00 97.19 96 GLY A N 1
ATOM 714 C CA . GLY A 1 96 ? 14.846 -4.864 -14.816 1.00 97.19 96 GLY A CA 1
ATOM 715 C C . GLY A 1 96 ? 15.070 -5.481 -16.200 1.00 97.19 96 GLY A C 1
ATOM 716 O O . GLY A 1 96 ? 15.813 -4.927 -17.009 1.00 97.19 96 GLY A O 1
ATOM 717 N N . ASN A 1 97 ? 14.368 -6.575 -16.518 1.00 98.12 97 ASN A N 1
ATOM 718 C CA . ASN A 1 97 ? 14.401 -7.164 -17.861 1.00 98.12 97 ASN A CA 1
ATOM 719 C C . ASN A 1 97 ? 13.754 -6.247 -18.911 1.00 98.12 97 ASN A C 1
ATOM 721 O O . ASN A 1 97 ? 14.272 -6.134 -20.019 1.00 98.12 97 ASN A O 1
ATOM 725 N N . MET A 1 98 ? 12.664 -5.554 -18.572 1.00 97.69 98 MET A N 1
ATOM 726 C CA . MET A 1 98 ? 12.032 -4.592 -19.485 1.00 97.69 98 MET A CA 1
ATOM 727 C C . MET A 1 98 ? 12.943 -3.395 -19.793 1.00 97.69 98 MET A C 1
ATOM 729 O O . MET A 1 98 ? 12.988 -2.950 -20.938 1.00 97.69 98 MET A O 1
ATOM 733 N N . VAL A 1 99 ? 13.709 -2.908 -18.807 1.00 97.69 99 VAL A N 1
ATOM 734 C CA . VAL A 1 99 ? 14.743 -1.879 -19.021 1.00 97.69 99 VAL A CA 1
ATOM 735 C C . VAL A 1 99 ? 15.840 -2.404 -19.943 1.00 97.69 99 VAL A C 1
ATOM 737 O O . VAL A 1 99 ? 16.209 -1.727 -20.898 1.00 97.69 99 VAL A O 1
ATOM 740 N N . ALA A 1 100 ? 16.333 -3.625 -19.709 1.00 97.56 100 ALA A N 1
ATOM 741 C CA . ALA A 1 100 ? 17.353 -4.241 -20.560 1.00 97.56 100 ALA A CA 1
ATOM 742 C C . ALA A 1 100 ? 16.877 -4.440 -22.014 1.00 97.56 100 ALA A C 1
ATOM 744 O O . ALA A 1 100 ? 17.672 -4.321 -22.943 1.00 97.56 100 ALA A O 1
ATOM 745 N N . ALA A 1 101 ? 15.581 -4.698 -22.212 1.00 97.62 101 ALA A N 1
ATOM 746 C CA . ALA A 1 101 ? 14.947 -4.805 -23.525 1.00 97.62 101 ALA A CA 1
ATOM 747 C C . ALA A 1 101 ? 14.615 -3.444 -24.175 1.00 97.62 101 ALA A C 1
ATOM 749 O O . ALA A 1 101 ? 14.155 -3.412 -25.316 1.00 97.62 101 ALA A O 1
ATOM 750 N N . GLY A 1 102 ? 14.821 -2.327 -23.469 1.00 95.56 102 GLY A N 1
ATOM 751 C CA . GLY A 1 102 ? 14.505 -0.982 -23.953 1.00 95.56 102 GLY A CA 1
ATOM 752 C C . GLY A 1 102 ? 13.007 -0.664 -24.009 1.00 95.56 102 GLY A C 1
ATOM 753 O O . GLY A 1 102 ? 12.610 0.235 -24.744 1.00 95.56 102 GLY A O 1
ATOM 754 N N . TRP A 1 103 ? 12.165 -1.398 -23.274 1.00 95.06 103 TRP A N 1
ATOM 755 C CA . TRP A 1 103 ? 10.708 -1.196 -23.273 1.00 95.06 103 TRP A CA 1
ATOM 756 C C . TRP A 1 103 ? 10.252 -0.085 -22.327 1.00 95.06 103 TRP A C 1
ATOM 758 O O . TRP A 1 103 ? 9.219 0.530 -22.563 1.00 95.06 103 TRP A O 1
ATOM 768 N N . VAL A 1 104 ? 11.000 0.149 -21.249 1.00 94.00 104 VAL A N 1
ATOM 769 C CA . VAL A 1 104 ? 10.737 1.199 -20.255 1.00 94.00 104 VAL A CA 1
ATOM 770 C C . VAL A 1 104 ? 12.058 1.802 -19.796 1.00 94.00 104 VAL A C 1
ATOM 772 O O . VAL A 1 104 ? 13.088 1.124 -19.794 1.00 94.00 104 VAL A O 1
ATOM 775 N N . ASP A 1 105 ? 12.046 3.065 -19.379 1.00 93.06 105 ASP A N 1
ATOM 776 C CA . ASP A 1 105 ? 13.221 3.685 -18.775 1.00 93.06 105 ASP A CA 1
ATOM 777 C C . ASP A 1 105 ? 13.421 3.232 -17.315 1.00 93.06 105 ASP A C 1
ATOM 779 O O . ASP A 1 105 ? 12.513 2.732 -16.641 1.00 93.06 105 ASP A O 1
ATOM 783 N N . LEU A 1 106 ? 14.639 3.437 -16.809 1.00 92.44 106 LEU A N 1
ATOM 784 C CA . LEU A 1 106 ? 15.032 3.034 -15.458 1.00 92.44 106 LEU A CA 1
ATOM 785 C C . LEU A 1 106 ? 14.202 3.719 -14.358 1.00 92.44 106 LEU A C 1
ATOM 787 O O . LEU A 1 106 ? 13.906 3.094 -13.339 1.00 92.44 106 LEU A O 1
ATOM 791 N N . GLY A 1 107 ? 13.838 4.990 -14.545 1.00 90.81 107 GLY A N 1
ATOM 792 C CA . GLY A 1 107 ? 13.064 5.753 -13.568 1.00 90.81 107 GLY A CA 1
ATOM 793 C C . GLY A 1 107 ? 11.651 5.199 -13.422 1.00 90.81 107 GLY A C 1
ATOM 794 O O . GLY A 1 107 ? 11.206 4.941 -12.301 1.00 90.81 107 GLY A O 1
ATOM 795 N N . THR A 1 108 ? 10.985 4.935 -14.548 1.00 92.00 108 THR A N 1
ATOM 796 C CA . THR A 1 108 ? 9.666 4.289 -14.585 1.00 92.00 108 THR A CA 1
ATOM 797 C C . THR A 1 108 ? 9.708 2.898 -13.964 1.00 92.00 108 THR A C 1
ATOM 799 O O . THR A 1 108 ? 8.918 2.595 -13.070 1.00 92.00 108 THR A O 1
ATOM 802 N N . ALA A 1 109 ? 10.674 2.067 -14.362 1.00 94.50 109 ALA A N 1
ATOM 803 C CA . ALA A 1 109 ? 10.856 0.724 -13.817 1.00 94.50 109 ALA A CA 1
ATOM 804 C C . ALA A 1 109 ? 11.030 0.720 -12.290 1.00 94.50 109 ALA A C 1
ATOM 806 O O . ALA A 1 109 ? 10.400 -0.080 -11.588 1.00 94.50 109 ALA A O 1
ATOM 807 N N . PHE A 1 110 ? 11.853 1.631 -11.764 1.00 92.19 110 PHE A N 1
ATOM 808 C CA . PHE A 1 110 ? 12.074 1.771 -10.328 1.00 92.19 110 PHE A CA 1
ATOM 809 C C . PHE A 1 110 ? 10.805 2.219 -9.597 1.00 92.19 110 PHE A C 1
ATOM 811 O O . PHE A 1 110 ? 10.420 1.608 -8.598 1.00 92.19 110 PHE A O 1
ATOM 818 N N . LEU A 1 111 ? 10.127 3.251 -10.110 1.00 92.12 111 LEU A N 1
ATOM 819 C CA . LEU A 1 111 ? 8.904 3.781 -9.512 1.00 92.12 111 LEU A CA 1
ATOM 820 C C . LEU A 1 111 ? 7.804 2.718 -9.460 1.00 92.12 111 LEU A C 1
ATOM 822 O O . LEU A 1 111 ? 7.218 2.494 -8.403 1.00 92.12 111 LEU A O 1
ATOM 826 N N . VAL A 1 112 ? 7.550 2.032 -10.573 1.00 94.69 112 VAL A N 1
ATOM 827 C CA . VAL A 1 112 ? 6.518 0.992 -10.657 1.00 94.69 112 VAL A CA 1
ATOM 828 C C . VAL A 1 112 ? 6.836 -0.157 -9.707 1.00 94.69 112 VAL A C 1
ATOM 830 O O . VAL A 1 112 ? 5.965 -0.578 -8.946 1.00 94.69 112 VAL A O 1
ATOM 833 N N . SER A 1 113 ? 8.091 -0.612 -9.670 1.00 96.38 113 SER A N 1
ATOM 834 C CA . SER A 1 113 ? 8.518 -1.662 -8.740 1.00 96.38 113 SER A CA 1
ATOM 835 C C . SER A 1 113 ? 8.289 -1.252 -7.284 1.00 96.38 113 SER A C 1
ATOM 837 O O . SER A 1 113 ? 7.719 -2.021 -6.507 1.00 96.38 113 SER A O 1
ATOM 839 N N . ALA A 1 114 ? 8.655 -0.021 -6.915 1.00 93.62 114 ALA A N 1
ATOM 840 C CA . ALA A 1 114 ? 8.445 0.507 -5.570 1.00 93.62 114 ALA A CA 1
ATOM 841 C C . ALA A 1 114 ? 6.953 0.611 -5.210 1.00 93.62 114 ALA A C 1
ATOM 843 O O . ALA A 1 114 ? 6.550 0.197 -4.123 1.00 93.62 114 ALA A O 1
ATOM 844 N N . MET A 1 115 ? 6.118 1.107 -6.126 1.00 95.25 115 MET A N 1
ATOM 845 C CA . MET A 1 115 ? 4.676 1.243 -5.906 1.00 95.25 115 MET A CA 1
ATOM 846 C C . MET A 1 115 ? 3.977 -0.116 -5.776 1.00 95.25 115 MET A C 1
ATOM 848 O O . MET A 1 115 ? 3.163 -0.300 -4.872 1.00 95.25 115 MET A O 1
ATOM 852 N N . LEU A 1 116 ? 4.319 -1.099 -6.614 1.00 96.56 116 LEU A N 1
ATOM 853 C CA . LEU A 1 116 ? 3.765 -2.454 -6.507 1.00 96.56 116 LEU A CA 1
ATOM 854 C C . LEU A 1 116 ? 4.191 -3.141 -5.203 1.00 96.56 116 LEU A C 1
ATOM 856 O O . LEU A 1 116 ? 3.362 -3.766 -4.540 1.00 96.56 116 LEU A O 1
ATOM 860 N N . THR A 1 117 ? 5.452 -2.961 -4.795 1.00 96.62 117 THR A N 1
ATOM 861 C CA . THR A 1 117 ? 5.969 -3.426 -3.495 1.00 96.62 117 THR A CA 1
ATOM 862 C C . THR A 1 117 ? 5.167 -2.827 -2.340 1.00 96.62 117 THR A C 1
ATOM 864 O O . THR A 1 117 ? 4.776 -3.546 -1.422 1.00 96.62 117 THR A O 1
ATOM 867 N N . ALA A 1 118 ? 4.891 -1.520 -2.397 1.00 94.81 118 ALA A N 1
ATOM 868 C CA . ALA A 1 118 ? 4.131 -0.808 -1.376 1.00 94.81 118 ALA A CA 1
ATOM 869 C C . ALA A 1 118 ? 2.649 -1.215 -1.349 1.00 94.81 118 ALA A C 1
ATOM 871 O O . ALA A 1 118 ? 2.080 -1.347 -0.270 1.00 94.81 118 ALA A O 1
ATOM 872 N N . ALA A 1 11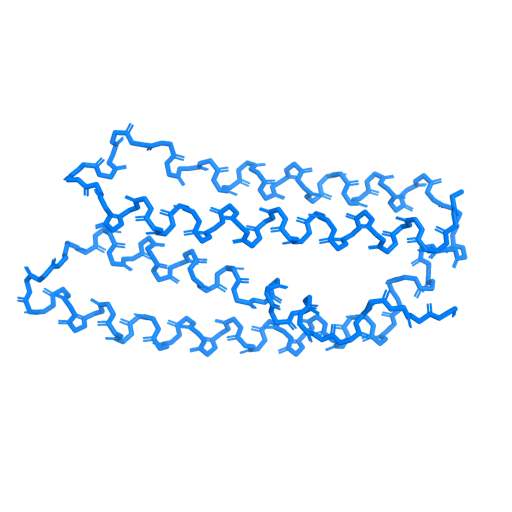9 ? 2.023 -1.451 -2.506 1.00 96.69 119 ALA A N 1
ATOM 873 C CA . ALA A 1 119 ? 0.614 -1.836 -2.611 1.00 96.69 119 ALA A CA 1
ATOM 874 C C . ALA A 1 119 ? 0.339 -3.262 -2.113 1.00 96.69 119 ALA A C 1
ATOM 876 O O . ALA A 1 119 ? -0.673 -3.518 -1.454 1.00 96.69 119 ALA A O 1
ATOM 877 N N . ALA A 1 120 ? 1.240 -4.193 -2.429 1.00 97.00 120 ALA A N 1
ATOM 878 C CA . ALA A 1 120 ? 1.093 -5.620 -2.172 1.00 97.00 120 ALA A CA 1
ATOM 879 C C . ALA A 1 120 ? 0.680 -5.999 -0.735 1.00 97.00 120 ALA A C 1
ATOM 881 O O . ALA A 1 120 ? -0.264 -6.784 -0.604 1.00 97.00 120 ALA A O 1
ATOM 882 N N . PRO A 1 121 ? 1.294 -5.475 0.347 1.00 95.81 121 PRO A N 1
ATOM 883 C CA . PRO A 1 121 ? 0.869 -5.816 1.701 1.00 95.81 121 PRO A CA 1
ATOM 884 C C . PRO A 1 121 ? -0.556 -5.350 2.003 1.00 95.81 121 PRO A C 1
ATOM 886 O O . PRO A 1 121 ? -1.314 -6.098 2.612 1.00 95.81 121 PRO A O 1
ATOM 889 N N . PHE A 1 122 ? -0.975 -4.174 1.534 1.00 95.25 122 PHE A N 1
ATOM 890 C CA . PHE A 1 122 ? -2.346 -3.700 1.744 1.00 95.25 122 PHE A CA 1
ATOM 891 C C . PHE A 1 122 ? -3.358 -4.576 1.008 1.00 95.25 122 PHE A C 1
ATOM 893 O O . PHE A 1 122 ? -4.331 -5.025 1.610 1.00 95.25 122 PHE A O 1
ATOM 900 N N . VAL A 1 123 ? -3.093 -4.898 -0.263 1.00 95.38 123 VAL A N 1
ATOM 901 C CA . VAL A 1 123 ? -3.943 -5.808 -1.048 1.00 95.38 123 VAL A CA 1
ATOM 902 C C . VAL A 1 123 ? -4.021 -7.177 -0.378 1.00 95.38 123 VAL A C 1
ATOM 904 O O . VAL A 1 123 ? -5.111 -7.714 -0.189 1.00 95.38 123 VAL A O 1
ATOM 907 N N . ARG A 1 124 ? -2.878 -7.738 0.037 1.00 94.88 124 ARG A N 1
ATOM 908 C CA . ARG A 1 124 ? -2.829 -9.053 0.683 1.00 94.88 124 ARG A CA 1
ATOM 909 C C . ARG A 1 124 ? -3.564 -9.066 2.016 1.00 94.88 124 ARG A C 1
ATOM 911 O O . ARG A 1 124 ? -4.257 -10.041 2.303 1.00 94.88 124 ARG A O 1
ATOM 918 N N . PHE A 1 125 ? -3.398 -8.017 2.815 1.00 92.75 125 PHE A N 1
ATOM 919 C CA . PHE A 1 125 ? -4.064 -7.876 4.101 1.00 92.75 125 PHE A CA 1
ATOM 920 C C . PHE A 1 125 ? -5.583 -7.803 3.924 1.00 92.75 125 PHE A C 1
ATOM 922 O O . PHE A 1 125 ? -6.298 -8.555 4.577 1.00 92.75 125 PHE A O 1
ATOM 929 N N . LEU A 1 126 ? -6.066 -6.982 2.985 1.00 92.38 126 LEU A N 1
ATOM 930 C CA . LEU A 1 126 ? -7.493 -6.836 2.672 1.00 92.38 126 LEU A CA 1
ATOM 931 C C . LEU A 1 126 ? -8.110 -8.096 2.048 1.00 92.38 126 LEU A C 1
ATOM 933 O O . LEU A 1 126 ? -9.279 -8.385 2.281 1.00 92.38 126 LEU A O 1
ATOM 937 N N . ALA A 1 127 ? -7.331 -8.850 1.267 1.00 89.69 127 ALA A N 1
ATOM 938 C CA . ALA A 1 127 ? -7.746 -10.138 0.712 1.00 89.69 127 ALA A CA 1
ATOM 939 C C . ALA A 1 127 ? -7.775 -11.258 1.769 1.00 89.69 127 ALA A C 1
ATOM 941 O O . ALA A 1 127 ? -8.430 -12.283 1.578 1.00 89.69 127 ALA A O 1
ATOM 942 N N . GLY A 1 128 ? -7.054 -11.094 2.882 1.00 79.25 128 GLY A N 1
ATOM 943 C CA . GLY A 1 128 ? -7.258 -11.914 4.071 1.00 79.25 128 GLY A CA 1
ATOM 944 C C . GLY A 1 128 ? -8.639 -11.625 4.655 1.00 79.25 128 GLY A C 1
ATOM 945 O O . GLY A 1 128 ? -9.081 -10.484 4.639 1.00 79.25 128 GLY A O 1
ATOM 946 N N . ALA A 1 129 ? -9.334 -12.645 5.163 1.00 58.22 129 ALA A N 1
ATOM 947 C CA . ALA A 1 129 ? -10.695 -12.541 5.699 1.00 58.22 129 ALA A CA 1
ATOM 948 C C . ALA A 1 129 ? -10.784 -11.726 7.015 1.00 58.22 129 ALA A C 1
ATOM 950 O O . ALA A 1 129 ? -11.210 -12.229 8.052 1.00 58.22 129 ALA A O 1
ATOM 951 N N . TRP A 1 130 ? -10.399 -10.449 6.967 1.00 59.09 130 TRP A N 1
ATOM 952 C CA . TRP A 1 130 ? -10.627 -9.420 7.984 1.00 59.09 130 TRP A CA 1
ATOM 953 C C . TRP A 1 130 ? -12.064 -8.901 7.986 1.00 59.09 130 TRP A C 1
ATOM 955 O O . TRP A 1 130 ? -12.444 -8.142 8.875 1.00 59.09 130 TRP A O 1
ATOM 965 N N . LEU A 1 131 ? -12.864 -9.298 6.989 1.00 50.84 131 LEU A N 1
ATOM 966 C CA . LEU A 1 131 ? -14.123 -8.639 6.668 1.00 50.84 131 LEU A CA 1
ATOM 967 C C . LEU A 1 131 ? -15.142 -8.636 7.808 1.00 50.84 131 LEU A C 1
ATOM 969 O O . LEU A 1 131 ? -15.856 -7.650 7.926 1.00 50.84 131 LEU A O 1
ATOM 973 N N . VAL A 1 132 ? -15.192 -9.640 8.683 1.00 50.16 132 VAL A N 1
ATOM 974 C CA . VAL A 1 132 ? -16.007 -9.591 9.906 1.00 50.16 132 VAL A CA 1
ATOM 975 C C . VAL A 1 132 ? -15.461 -10.625 10.896 1.00 50.16 132 VAL A C 1
ATOM 977 O O . VAL A 1 132 ? -15.794 -11.804 10.795 1.00 50.16 132 VAL A O 1
ATOM 980 N N . ARG A 1 133 ? -14.645 -10.218 11.873 1.00 52.69 133 ARG A N 1
ATOM 981 C CA . ARG A 1 133 ? -14.641 -10.937 13.156 1.00 52.69 133 ARG A CA 1
ATOM 982 C C . ARG A 1 133 ? -15.660 -10.226 14.057 1.00 52.69 133 ARG A C 1
ATOM 984 O O . ARG A 1 133 ? -15.515 -9.013 14.223 1.00 52.69 133 ARG A O 1
ATOM 991 N N . PRO A 1 134 ? -16.735 -10.915 14.485 1.00 46.25 134 PRO A N 1
ATOM 992 C CA . PRO A 1 134 ? -17.772 -10.328 15.332 1.00 46.25 134 PRO A CA 1
ATOM 993 C C . PRO A 1 134 ? -17.218 -9.836 16.672 1.00 46.25 134 PRO A C 1
ATOM 995 O O . PRO A 1 134 ? -16.251 -10.452 17.176 1.00 46.25 134 PRO A O 1
#

pLDDT: mean 89.63, std 9.55, range [46.25, 98.12]